Protein AF-A0A7V3UQK3-F1 (afdb_monomer)

Structure (mmCIF, N/CA/C/O backbone):
data_AF-A0A7V3UQK3-F1
#
_entry.id   AF-A0A7V3UQK3-F1
#
loop_
_atom_site.group_PDB
_atom_site.id
_atom_site.type_symbol
_atom_site.label_atom_id
_atom_site.label_alt_id
_atom_site.label_comp_id
_atom_site.label_asym_id
_atom_site.label_entity_id
_atom_site.label_seq_id
_atom_site.pdbx_PDB_ins_code
_atom_site.Cartn_x
_atom_site.Cartn_y
_atom_site.Cartn_z
_atom_site.occupancy
_atom_site.B_iso_or_equiv
_atom_site.auth_seq_id
_atom_site.auth_comp_id
_atom_site.auth_asym_id
_atom_site.auth_atom_id
_atom_site.pdbx_PDB_model_num
ATOM 1 N N . MET A 1 1 ? 11.369 -1.179 31.405 1.00 81.88 1 MET A N 1
ATOM 2 C CA . MET A 1 1 ? 10.012 -1.555 30.952 1.00 81.88 1 MET A CA 1
ATOM 3 C C . MET A 1 1 ? 9.780 -0.835 29.633 1.00 81.88 1 MET A C 1
ATOM 5 O O . MET A 1 1 ? 10.280 0.276 29.515 1.00 81.88 1 MET A O 1
ATOM 9 N N . ALA A 1 2 ? 9.164 -1.471 28.635 1.00 91.00 2 ALA A N 1
ATOM 10 C CA . ALA A 1 2 ? 8.950 -0.832 27.334 1.00 91.00 2 ALA A CA 1
ATOM 11 C C . ALA A 1 2 ? 7.859 0.247 27.437 1.00 91.00 2 ALA A C 1
ATOM 13 O O . ALA A 1 2 ? 6.855 0.033 28.115 1.00 91.00 2 ALA A O 1
ATOM 14 N N . GLU A 1 3 ? 8.069 1.388 26.784 1.00 95.12 3 GLU A N 1
ATOM 15 C CA . GLU A 1 3 ? 7.056 2.429 26.604 1.00 95.12 3 GLU A CA 1
ATOM 16 C C . GLU A 1 3 ? 6.279 2.138 25.315 1.00 95.12 3 GLU A C 1
ATOM 18 O O . GLU A 1 3 ? 6.885 1.890 24.273 1.00 95.12 3 GLU A O 1
ATOM 23 N N . ILE A 1 4 ? 4.946 2.119 25.392 1.00 94.56 4 ILE A N 1
ATOM 24 C CA . ILE A 1 4 ? 4.065 1.843 24.251 1.00 94.56 4 ILE A CA 1
ATOM 25 C C . ILE A 1 4 ? 3.220 3.090 24.002 1.00 94.56 4 ILE A C 1
ATOM 27 O O . ILE A 1 4 ? 2.427 3.484 24.858 1.00 94.56 4 ILE A O 1
ATOM 31 N N . LEU A 1 5 ? 3.395 3.704 22.832 1.00 95.94 5 LEU A N 1
ATOM 32 C CA . LEU A 1 5 ? 2.724 4.946 22.453 1.00 95.94 5 LEU A CA 1
ATOM 33 C C . LEU A 1 5 ? 1.634 4.677 21.402 1.00 95.94 5 LEU A C 1
ATOM 35 O O . LEU A 1 5 ? 1.906 3.982 20.420 1.00 95.94 5 LEU A O 1
ATOM 39 N N . PRO A 1 6 ? 0.417 5.224 21.569 1.00 97.50 6 PRO A N 1
ATOM 40 C CA . PRO A 1 6 ? -0.636 5.104 20.571 1.00 97.50 6 PRO A CA 1
ATOM 41 C C . PRO A 1 6 ? -0.382 6.013 19.369 1.00 97.50 6 PRO A C 1
ATOM 43 O O . PRO A 1 6 ? 0.243 7.068 19.479 1.00 97.50 6 PRO A O 1
ATOM 46 N N . PHE A 1 7 ? -0.929 5.630 18.219 1.00 97.44 7 PHE A N 1
ATOM 47 C CA . PHE A 1 7 ? -0.858 6.411 16.985 1.00 97.44 7 PHE A CA 1
ATOM 48 C C . PHE A 1 7 ? -2.166 6.300 16.203 1.00 97.44 7 PHE A C 1
ATOM 50 O O . PHE A 1 7 ? -2.999 5.440 16.479 1.00 97.44 7 PHE A O 1
ATOM 57 N N . LYS A 1 8 ? -2.367 7.200 15.239 1.00 98.12 8 LYS A N 1
ATOM 58 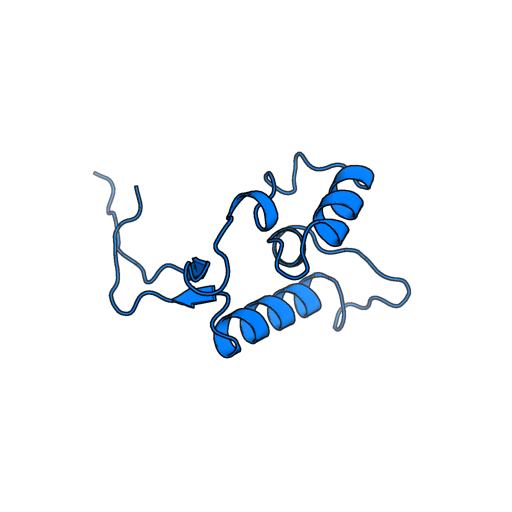C CA . LYS A 1 8 ? -3.507 7.133 14.320 1.00 98.12 8 LYS A CA 1
ATOM 59 C C . LYS A 1 8 ? -3.159 6.190 13.177 1.00 98.12 8 LYS A C 1
ATOM 61 O O . LYS A 1 8 ? -2.400 6.566 12.281 1.00 98.12 8 LYS A O 1
ATOM 66 N N . GLY A 1 9 ? -3.658 4.964 13.237 1.00 97.19 9 GLY A N 1
ATOM 67 C CA . GLY A 1 9 ? -3.439 3.974 12.193 1.00 97.19 9 GLY A CA 1
ATOM 68 C C . GLY A 1 9 ? -4.195 4.316 10.918 1.00 97.19 9 GLY A C 1
ATOM 69 O O . GLY A 1 9 ? -5.162 5.079 10.921 1.00 97.19 9 GLY A O 1
ATOM 70 N N . VAL A 1 10 ? -3.718 3.740 9.819 1.00 97.88 10 VAL A N 1
ATOM 71 C CA . VAL A 1 10 ? -4.357 3.819 8.509 1.00 97.88 10 VAL A CA 1
ATOM 72 C C . VAL A 1 10 ? -4.791 2.416 8.119 1.00 97.88 10 VAL A C 1
ATOM 74 O O . VAL A 1 10 ? -3.991 1.483 8.167 1.00 97.88 10 VAL A O 1
ATOM 77 N N . ARG A 1 11 ? -6.062 2.261 7.755 1.00 97.12 11 ARG A N 1
ATOM 78 C CA . ARG A 1 11 ? -6.685 0.967 7.454 1.00 97.12 11 ARG A CA 1
ATOM 79 C C . ARG A 1 11 ? -7.593 1.067 6.240 1.00 97.12 11 ARG A C 1
ATOM 81 O O . ARG A 1 11 ? -8.091 2.144 5.925 1.00 97.12 11 ARG A O 1
ATOM 88 N N . TYR A 1 12 ? -7.837 -0.058 5.576 1.00 98.31 12 TYR A N 1
ATOM 89 C CA . TYR A 1 12 ? -8.835 -0.106 4.511 1.00 98.31 12 TYR A CA 1
ATOM 90 C C . TYR A 1 12 ? -10.228 0.232 5.044 1.00 98.31 12 TYR A C 1
ATOM 92 O O . TYR A 1 12 ? -10.610 -0.165 6.149 1.00 98.31 12 TYR A O 1
ATOM 100 N N . ASN A 1 13 ? -10.976 0.976 4.236 1.00 98.31 13 ASN A N 1
ATOM 101 C CA . ASN A 1 13 ? -12.363 1.303 4.499 1.00 98.31 13 ASN A CA 1
ATOM 102 C C . ASN A 1 13 ? -13.255 0.085 4.203 1.00 98.31 13 ASN A C 1
ATOM 104 O O . ASN A 1 13 ? -13.377 -0.271 3.027 1.00 98.31 13 ASN A O 1
ATOM 108 N N . PRO A 1 14 ? -13.920 -0.521 5.203 1.00 96.12 14 PRO A N 1
ATOM 109 C CA . PRO A 1 14 ? -14.780 -1.684 4.979 1.00 96.12 14 PRO A CA 1
ATOM 110 C C . PRO A 1 14 ? -15.990 -1.385 4.077 1.00 96.12 14 PRO A C 1
ATOM 112 O O . PRO A 1 14 ? -16.498 -2.296 3.430 1.00 96.12 14 PRO A O 1
ATOM 115 N N . ASP A 1 15 ? -16.419 -0.120 3.972 1.00 97.38 15 ASP A N 1
ATOM 116 C CA . ASP A 1 15 ? -17.532 0.277 3.099 1.00 97.38 15 ASP A CA 1
ATOM 117 C C . ASP A 1 15 ? -17.136 0.304 1.612 1.00 97.38 15 ASP A C 1
ATOM 119 O O . ASP A 1 15 ? -17.995 0.217 0.735 1.00 97.38 15 ASP A O 1
ATOM 123 N N . LYS A 1 16 ? -15.835 0.439 1.309 1.00 97.56 16 LYS A N 1
ATOM 124 C CA . LYS A 1 16 ? -15.301 0.443 -0.068 1.00 97.56 16 LYS A CA 1
ATOM 125 C C . LYS A 1 16 ? -14.564 -0.837 -0.432 1.00 97.56 16 LYS A C 1
ATOM 127 O O . LYS A 1 16 ? -14.517 -1.201 -1.603 1.00 97.56 16 LYS A O 1
ATOM 132 N N . VAL A 1 17 ? -13.983 -1.498 0.560 1.00 97.56 17 VAL A N 1
ATOM 133 C CA . VAL A 1 17 ? -13.233 -2.740 0.425 1.00 97.56 17 VAL A CA 1
ATOM 134 C C . VAL A 1 17 ? -13.884 -3.771 1.335 1.00 97.56 17 VAL A C 1
ATOM 136 O O . VAL A 1 17 ? -13.537 -3.903 2.507 1.00 97.56 17 VAL A O 1
ATOM 139 N N . SER A 1 18 ? -14.859 -4.488 0.784 1.00 95.06 18 SER A N 1
ATOM 140 C CA . SER A 1 18 ? -15.618 -5.508 1.512 1.00 95.06 18 SER A CA 1
ATOM 141 C C . SER A 1 18 ? -14.843 -6.813 1.705 1.00 95.06 18 SER A C 1
ATOM 143 O O . SER A 1 18 ? -15.107 -7.542 2.658 1.00 95.06 18 SER A O 1
ATOM 145 N N . ASP A 1 19 ? -13.882 -7.102 0.824 1.00 97.25 19 ASP A N 1
ATOM 146 C CA . ASP A 1 19 ? -13.027 -8.285 0.887 1.00 97.25 19 ASP A CA 1
ATOM 147 C C . ASP A 1 19 ? -11.550 -7.880 0.950 1.00 97.25 19 ASP A C 1
ATOM 149 O O . ASP A 1 19 ? -10.938 -7.481 -0.045 1.00 97.25 19 ASP A O 1
ATOM 153 N N . LEU A 1 20 ? -10.967 -7.996 2.147 1.00 97.12 20 LEU A N 1
ATOM 154 C CA . LEU A 1 20 ? -9.561 -7.671 2.375 1.00 97.12 20 LEU A CA 1
ATOM 155 C C . LEU A 1 20 ? -8.605 -8.608 1.631 1.00 97.12 20 LEU A C 1
ATOM 157 O O . LEU A 1 20 ? -7.487 -8.193 1.332 1.00 97.12 20 LEU A O 1
ATOM 161 N N . THR A 1 21 ? -9.017 -9.835 1.296 1.00 97.12 21 THR A N 1
ATOM 162 C CA . THR A 1 21 ? -8.136 -10.815 0.637 1.00 97.12 21 THR A CA 1
ATOM 163 C C . THR A 1 21 ? -7.700 -10.366 -0.759 1.00 97.12 21 THR A C 1
ATOM 165 O O . THR A 1 21 ? -6.646 -10.774 -1.238 1.00 97.12 21 THR A O 1
ATOM 168 N N . LEU A 1 22 ? -8.462 -9.459 -1.377 1.00 97.88 22 LEU A N 1
ATOM 169 C CA . LEU A 1 22 ? -8.159 -8.879 -2.683 1.00 97.88 22 LEU A CA 1
ATOM 170 C C . LEU A 1 22 ? -7.110 -7.761 -2.613 1.00 97.88 22 LEU A C 1
ATOM 172 O O . LEU A 1 22 ? -6.441 -7.479 -3.609 1.00 97.88 22 LEU A O 1
ATOM 176 N N . VAL A 1 23 ? -6.960 -7.104 -1.457 1.00 98.44 23 VAL A N 1
ATOM 177 C CA . VAL A 1 23 ? -6.167 -5.867 -1.322 1.00 98.44 23 VAL A CA 1
ATOM 178 C C . VAL A 1 23 ? -4.912 -5.995 -0.464 1.00 98.44 23 VAL A C 1
ATOM 180 O O . VAL A 1 23 ? -4.163 -5.026 -0.318 1.00 98.44 23 VAL A O 1
ATOM 183 N N . VAL A 1 24 ? -4.668 -7.166 0.110 1.00 97.81 24 VAL A N 1
ATOM 184 C CA . VAL A 1 24 ? -3.449 -7.456 0.871 1.00 97.81 24 VAL A CA 1
ATOM 185 C C . VAL A 1 24 ? -2.471 -8.286 0.042 1.00 97.81 24 VAL A C 1
ATOM 187 O O . VAL A 1 24 ? -2.845 -8.929 -0.939 1.00 97.81 24 VAL A O 1
ATOM 190 N N . SER A 1 25 ? -1.208 -8.269 0.452 1.00 97.69 25 SER A N 1
ATOM 191 C CA . SER A 1 25 ? -0.153 -9.137 -0.063 1.00 97.69 25 SER A CA 1
ATOM 192 C C . SER A 1 25 ? 0.779 -9.533 1.089 1.00 97.69 25 SER A C 1
ATOM 194 O O . SER A 1 25 ? 0.776 -8.871 2.134 1.00 97.69 25 SER A O 1
ATOM 196 N N . PRO A 1 26 ? 1.593 -10.585 0.922 1.00 97.00 26 PRO A N 1
ATOM 197 C CA . PRO A 1 26 ? 2.727 -10.848 1.798 1.00 97.00 26 PRO A CA 1
ATOM 198 C C . PRO A 1 26 ? 3.711 -9.659 1.858 1.00 97.00 26 PRO A C 1
ATOM 200 O O . PRO A 1 26 ? 3.616 -8.725 1.052 1.00 97.00 26 PRO A O 1
ATOM 203 N N . PRO A 1 27 ? 4.667 -9.675 2.801 1.00 95.75 27 PRO A N 1
ATOM 204 C CA . PRO A 1 27 ? 5.798 -8.750 2.812 1.00 95.75 27 PRO A CA 1
ATOM 205 C C . PRO A 1 27 ? 6.598 -8.772 1.500 1.00 95.75 27 PRO A C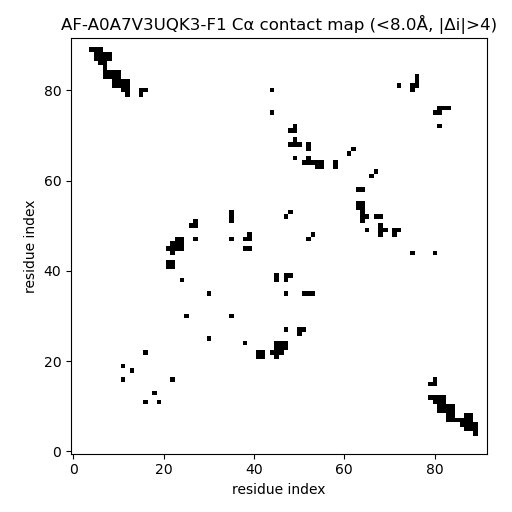 1
ATOM 207 O O . PRO A 1 27 ? 6.714 -9.807 0.848 1.00 95.75 27 PRO A O 1
ATOM 210 N N . TYR A 1 28 ? 7.161 -7.629 1.104 1.00 94.19 28 TYR A N 1
ATOM 211 C CA . TYR A 1 28 ? 7.825 -7.474 -0.197 1.00 94.19 28 TYR A CA 1
ATOM 212 C C . TYR A 1 28 ? 9.069 -8.359 -0.373 1.00 94.19 28 TYR A C 1
ATOM 214 O O . TYR A 1 28 ? 9.436 -8.683 -1.494 1.00 94.19 28 TYR A O 1
ATOM 222 N N . ASP A 1 29 ? 9.723 -8.745 0.721 1.00 96.06 29 ASP A N 1
ATOM 223 C CA . ASP A 1 29 ? 10.955 -9.535 0.747 1.00 96.06 29 ASP A CA 1
ATOM 224 C C . ASP A 1 29 ? 10.734 -11.031 0.477 1.00 96.06 29 ASP A C 1
ATOM 226 O O . ASP A 1 29 ? 11.702 -11.766 0.282 1.00 96.06 29 ASP A O 1
ATOM 230 N N . VAL A 1 30 ? 9.475 -11.478 0.429 1.00 97.06 30 VAL A N 1
ATOM 231 C CA . VAL A 1 30 ? 9.102 -12.865 0.110 1.00 97.06 30 VAL A CA 1
ATOM 232 C C . VAL A 1 30 ? 8.303 -12.999 -1.190 1.00 97.06 30 VAL A C 1
ATOM 234 O O . VAL A 1 30 ? 7.897 -14.106 -1.527 1.00 97.06 30 VAL A O 1
ATOM 237 N N . ILE A 1 31 ? 8.064 -11.896 -1.908 1.00 97.00 31 ILE A N 1
ATOM 238 C CA . ILE A 1 31 ? 7.285 -11.865 -3.154 1.00 97.00 31 ILE A CA 1
ATOM 239 C C . ILE A 1 31 ? 8.228 -11.941 -4.359 1.00 97.00 31 ILE A C 1
ATOM 241 O O . ILE A 1 31 ? 9.147 -11.135 -4.489 1.00 97.00 31 ILE A O 1
ATOM 245 N N . SER A 1 32 ? 7.974 -12.884 -5.265 1.00 97.25 32 SER A N 1
ATOM 246 C CA . SER A 1 32 ? 8.645 -12.966 -6.569 1.00 97.25 32 SER A CA 1
ATOM 247 C C . SER A 1 32 ? 8.085 -11.963 -7.589 1.00 97.25 32 SER A C 1
ATOM 249 O O . SER A 1 32 ? 6.977 -11.451 -7.435 1.00 97.25 32 SER A O 1
ATOM 251 N N . ASP A 1 33 ? 8.812 -11.719 -8.682 1.00 95.75 33 ASP A N 1
ATOM 252 C CA . ASP A 1 33 ? 8.361 -10.818 -9.757 1.00 95.75 33 ASP A CA 1
ATOM 253 C C . ASP A 1 33 ? 7.040 -11.284 -10.410 1.00 95.75 33 ASP A C 1
ATOM 255 O O . ASP A 1 33 ? 6.185 -10.470 -10.763 1.00 95.75 33 ASP A O 1
ATOM 259 N N . GLU A 1 34 ? 6.830 -12.599 -10.536 1.00 97.50 34 GLU A N 1
ATOM 260 C CA . GLU A 1 34 ? 5.573 -13.164 -11.047 1.00 97.50 34 GLU A CA 1
ATOM 261 C C . GLU A 1 34 ? 4.412 -12.916 -10.071 1.00 97.50 34 GLU A C 1
ATOM 263 O O . GLU A 1 34 ? 3.319 -12.509 -10.470 1.00 97.50 34 GLU A O 1
ATOM 268 N N . GLU A 1 35 ? 4.645 -13.103 -8.772 1.00 97.81 35 GLU A N 1
ATOM 269 C CA . GLU A 1 35 ? 3.645 -12.812 -7.743 1.00 97.81 35 GLU A CA 1
ATOM 270 C C . GLU A 1 35 ? 3.335 -11.314 -7.659 1.00 97.81 35 GLU A C 1
ATOM 272 O O . GLU A 1 35 ? 2.169 -10.946 -7.507 1.00 97.81 35 GLU A O 1
ATOM 277 N N . GLN A 1 36 ? 4.336 -10.442 -7.820 1.00 98.00 36 GLN A N 1
ATOM 278 C CA . GLN A 1 36 ? 4.135 -8.995 -7.908 1.00 98.00 36 GLN A CA 1
ATOM 279 C C . GLN A 1 36 ? 3.151 -8.657 -9.037 1.00 98.00 36 GLN A C 1
ATOM 281 O O . GLN A 1 36 ? 2.198 -7.903 -8.822 1.00 98.00 36 GLN A O 1
ATOM 286 N N . GLU A 1 37 ? 3.339 -9.234 -10.227 1.00 97.69 37 GLU A N 1
ATOM 287 C CA . GLU A 1 37 ? 2.424 -9.061 -11.357 1.00 97.69 37 GLU A CA 1
ATOM 288 C C . GLU A 1 37 ? 1.005 -9.533 -11.009 1.00 97.69 37 GLU A C 1
ATOM 290 O O . GLU A 1 37 ? 0.032 -8.804 -11.221 1.00 97.69 37 GLU A O 1
ATOM 295 N N . ASN A 1 38 ? 0.885 -10.715 -10.404 1.00 97.94 38 ASN A N 1
ATOM 296 C CA . ASN A 1 38 ? -0.400 -11.283 -10.008 1.00 97.94 38 ASN A CA 1
ATOM 297 C C . ASN A 1 38 ? -1.145 -10.386 -9.007 1.00 97.94 38 ASN A C 1
ATOM 299 O O . ASN A 1 38 ? -2.318 -10.081 -9.225 1.00 97.94 38 ASN A O 1
ATOM 303 N N . TYR A 1 39 ? -0.480 -9.883 -7.962 1.00 98.31 39 TYR A N 1
ATOM 304 C CA . TYR A 1 39 ? -1.097 -8.957 -7.002 1.00 98.31 39 TYR A CA 1
ATOM 305 C C . TYR A 1 39 ? -1.469 -7.613 -7.634 1.00 98.31 39 TYR A C 1
ATOM 307 O O . TYR A 1 39 ? -2.511 -7.041 -7.307 1.00 98.31 39 TYR A O 1
ATOM 315 N N . HIS A 1 40 ? -0.657 -7.112 -8.569 1.00 97.75 40 HIS A N 1
ATOM 316 C CA . HIS A 1 40 ? -0.978 -5.896 -9.315 1.00 97.75 40 HIS A CA 1
ATOM 317 C C . HIS A 1 40 ? -2.262 -6.046 -10.144 1.00 97.75 40 HIS A C 1
ATOM 319 O O . HIS A 1 40 ? -3.021 -5.076 -10.261 1.00 97.75 40 HIS A O 1
ATOM 325 N N . ASN A 1 41 ? -2.506 -7.240 -10.688 1.00 98.00 41 ASN A N 1
ATOM 326 C CA . ASN A 1 41 ? -3.690 -7.565 -11.483 1.00 98.00 41 ASN A CA 1
ATOM 327 C C . ASN A 1 41 ? -4.896 -7.993 -10.633 1.00 98.00 41 ASN A C 1
ATOM 329 O O . ASN A 1 41 ? -6.028 -7.873 -11.095 1.00 98.00 41 ASN A O 1
ATOM 333 N N . LEU A 1 42 ? -4.672 -8.442 -9.393 1.00 98.06 42 LEU A N 1
ATOM 334 C CA . LEU A 1 42 ? -5.722 -8.918 -8.492 1.00 98.06 42 LEU A CA 1
ATOM 335 C C . LEU A 1 42 ? -6.716 -7.813 -8.111 1.00 98.06 42 LEU A C 1
ATOM 337 O O . LEU A 1 42 ? -7.925 -8.031 -8.146 1.00 98.06 42 LEU A O 1
ATOM 341 N N . HIS A 1 43 ? -6.218 -6.628 -7.744 1.00 98.31 43 HIS A N 1
ATOM 342 C CA . HIS A 1 43 ? -7.074 -5.499 -7.380 1.00 98.31 43 HIS A CA 1
ATOM 343 C C . HIS A 1 43 ? -6.373 -4.142 -7.595 1.00 98.31 43 HIS A C 1
ATOM 345 O O . HIS A 1 43 ? -5.188 -3.993 -7.270 1.00 98.31 43 HIS A O 1
ATOM 351 N N . PRO A 1 44 ? -7.079 -3.095 -8.077 1.00 97.62 44 PRO A N 1
ATOM 352 C CA . PRO A 1 44 ? -6.496 -1.762 -8.276 1.00 97.62 44 PRO A CA 1
ATOM 353 C C . PRO A 1 44 ? -5.972 -1.120 -6.984 1.00 97.62 44 PRO A C 1
ATOM 355 O O . PRO A 1 44 ? -5.031 -0.334 -7.035 1.00 97.62 44 PRO A O 1
ATOM 358 N N . ASN A 1 45 ? -6.537 -1.482 -5.833 1.00 98.44 45 ASN A N 1
ATOM 359 C CA . ASN A 1 45 ? -6.116 -1.000 -4.513 1.00 98.44 45 ASN A CA 1
ATOM 360 C C . ASN A 1 45 ? -5.343 -2.039 -3.695 1.00 98.44 45 ASN A C 1
ATOM 362 O O . ASN A 1 45 ? -5.397 -1.999 -2.475 1.00 98.44 45 ASN A O 1
ATOM 366 N N . ASN A 1 46 ? -4.678 -3.002 -4.338 1.00 98.62 46 ASN A N 1
ATOM 367 C CA . ASN A 1 46 ? -3.831 -3.937 -3.606 1.00 98.62 46 ASN A CA 1
ATOM 368 C C . ASN A 1 46 ? -2.569 -3.242 -3.064 1.00 98.62 46 ASN A C 1
ATOM 370 O O . ASN A 1 46 ? -1.890 -2.512 -3.793 1.00 98.62 46 ASN A O 1
ATOM 374 N N . VAL A 1 47 ? -2.249 -3.503 -1.792 1.00 98.44 47 VAL A N 1
ATOM 375 C CA . VAL A 1 47 ? -1.143 -2.897 -1.034 1.00 98.44 47 VAL A CA 1
ATOM 376 C C . VAL A 1 47 ? 0.226 -3.101 -1.687 1.00 98.44 47 VAL A C 1
ATOM 378 O O . VAL A 1 47 ? 1.132 -2.308 -1.437 1.00 98.44 47 VAL A O 1
ATOM 381 N N . ILE A 1 48 ? 0.366 -4.080 -2.590 1.00 98.31 48 ILE A N 1
ATOM 382 C CA . ILE A 1 48 ? 1.562 -4.282 -3.417 1.00 98.31 48 ILE A CA 1
ATOM 383 C C . ILE A 1 48 ? 2.028 -2.984 -4.091 1.00 98.31 48 ILE A C 1
ATOM 385 O O . ILE A 1 48 ? 3.220 -2.709 -4.156 1.00 98.31 48 ILE A O 1
ATOM 389 N N . ARG A 1 49 ? 1.094 -2.111 -4.490 1.00 98.38 49 ARG A N 1
ATOM 390 C CA . ARG A 1 49 ? 1.393 -0.817 -5.127 1.00 98.38 49 ARG A CA 1
ATOM 391 C C . ARG A 1 49 ? 2.107 0.165 -4.198 1.00 98.38 49 ARG A C 1
ATOM 393 O O . ARG A 1 49 ? 2.725 1.106 -4.688 1.00 98.38 49 ARG A O 1
ATOM 400 N N . LEU A 1 50 ? 1.999 -0.044 -2.886 1.00 98.19 50 LEU A N 1
ATOM 401 C CA . LEU A 1 50 ? 2.643 0.760 -1.851 1.00 98.19 50 LEU A CA 1
ATOM 402 C C . LEU A 1 50 ? 3.943 0.120 -1.360 1.00 98.19 50 LEU A C 1
ATOM 404 O O . LEU A 1 50 ? 4.929 0.828 -1.173 1.00 98.19 50 LEU A O 1
ATOM 408 N N . ILE A 1 51 ? 3.949 -1.201 -1.151 1.00 97.25 51 ILE A N 1
ATOM 409 C CA . ILE A 1 51 ? 5.082 -1.892 -0.512 1.00 97.25 51 ILE A CA 1
ATOM 410 C C . ILE A 1 51 ? 6.097 -2.458 -1.507 1.00 97.25 51 ILE A C 1
ATOM 412 O O . ILE A 1 51 ? 7.266 -2.599 -1.161 1.00 97.25 51 ILE A O 1
ATOM 416 N N . PHE A 1 52 ? 5.672 -2.774 -2.732 1.00 97.56 52 PHE A N 1
ATOM 417 C CA . PHE A 1 52 ? 6.521 -3.357 -3.767 1.00 97.56 52 PHE A CA 1
ATOM 418 C C . PHE A 1 52 ? 6.013 -3.003 -5.168 1.00 97.56 52 PHE A C 1
ATOM 420 O O . PHE A 1 52 ? 5.598 -3.863 -5.941 1.00 97.56 52 PHE A O 1
ATOM 427 N N . GLY A 1 53 ? 6.0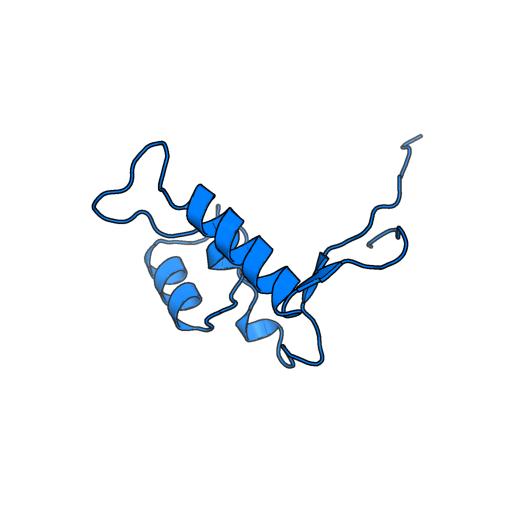10 -1.708 -5.493 1.00 96.69 53 GLY A N 1
ATOM 428 C CA . GLY A 1 53 ? 5.611 -1.233 -6.818 1.00 96.69 53 GLY A CA 1
ATOM 429 C C . GLY A 1 53 ? 6.603 -1.625 -7.921 1.00 96.69 53 GLY A C 1
ATOM 430 O O . GLY A 1 53 ? 7.783 -1.862 -7.662 1.00 96.69 53 GLY A O 1
ATOM 431 N N . LYS A 1 54 ? 6.127 -1.636 -9.170 1.00 96.56 54 LYS A N 1
ATOM 432 C CA . LYS A 1 54 ? 6.938 -1.971 -10.350 1.00 96.56 54 LYS A CA 1
ATOM 433 C C . LYS A 1 54 ? 7.921 -0.865 -10.720 1.00 96.56 54 LYS A C 1
ATOM 435 O O . LYS A 1 54 ? 7.540 0.312 -10.784 1.00 96.56 54 LYS A O 1
ATOM 440 N N . ASP A 1 55 ? 9.141 -1.271 -11.048 1.00 95.88 55 ASP A N 1
ATOM 441 C CA . ASP A 1 55 ? 10.063 -0.455 -11.832 1.00 95.88 55 ASP A CA 1
ATOM 442 C C . ASP A 1 55 ? 9.551 -0.385 -13.277 1.00 95.88 55 ASP A C 1
ATOM 444 O O . ASP A 1 55 ? 9.115 -1.389 -13.848 1.00 95.88 55 ASP A O 1
ATOM 448 N N . LEU A 1 56 ? 9.546 0.811 -13.860 1.00 96.00 56 LEU A N 1
ATOM 449 C CA . LEU A 1 56 ? 9.034 1.044 -15.209 1.00 96.00 56 LEU A CA 1
ATOM 450 C C . LEU A 1 56 ? 10.131 1.598 -16.125 1.00 96.00 56 LEU A C 1
ATOM 452 O O . LEU A 1 56 ? 11.008 2.337 -15.667 1.00 96.00 56 LEU A O 1
ATOM 456 N N . PRO A 1 57 ? 10.081 1.300 -17.439 1.00 96.81 57 PRO A N 1
ATOM 457 C CA . PRO A 1 57 ? 10.938 1.974 -18.403 1.00 96.81 57 PRO A CA 1
ATOM 458 C C . PRO A 1 57 ? 10.765 3.495 -18.311 1.00 96.81 57 PRO A C 1
ATOM 460 O O . PRO A 1 57 ? 9.654 4.005 -18.446 1.00 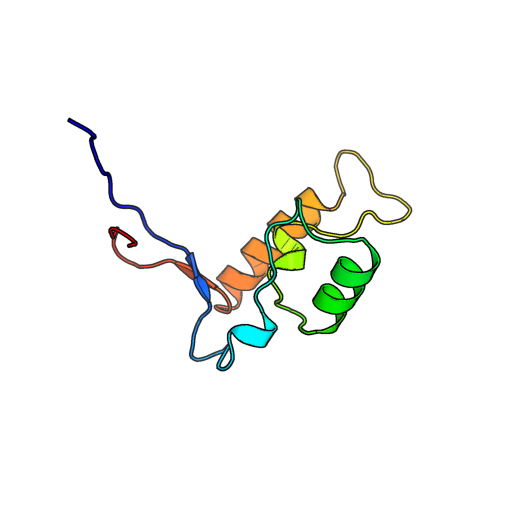96.81 57 PRO A O 1
ATOM 463 N N . GLY A 1 58 ? 11.871 4.212 -18.100 1.00 96.06 58 GLY A N 1
ATOM 464 C CA . GLY A 1 58 ? 11.869 5.668 -17.939 1.00 96.06 58 GLY A CA 1
ATOM 465 C C . GLY A 1 58 ? 11.799 6.157 -16.492 1.00 96.06 58 GLY A C 1
ATOM 466 O O . GLY A 1 58 ? 11.735 7.368 -16.288 1.00 96.06 58 GLY A O 1
ATOM 467 N N . ASP A 1 59 ? 11.845 5.259 -15.503 1.00 97.75 59 ASP A N 1
ATOM 468 C CA . ASP A 1 59 ? 12.012 5.660 -14.109 1.00 97.75 59 ASP A CA 1
ATOM 469 C C . ASP A 1 59 ? 13.298 6.471 -13.905 1.00 97.75 59 ASP A C 1
ATOM 471 O O . ASP A 1 59 ? 14.359 6.187 -14.466 1.00 97.75 59 ASP A O 1
ATOM 475 N N . THR A 1 60 ? 13.180 7.496 -13.070 1.00 97.94 60 THR A N 1
ATOM 476 C CA . THR A 1 60 ? 14.247 8.417 -12.685 1.00 97.94 60 THR A CA 1
ATOM 477 C C . THR A 1 60 ? 14.320 8.521 -11.164 1.00 97.94 60 THR A C 1
ATOM 479 O O . THR A 1 60 ? 13.486 7.987 -10.432 1.00 97.94 60 THR A O 1
ATOM 482 N N . GLU A 1 61 ? 15.300 9.257 -10.650 1.00 94.69 61 GLU A N 1
ATOM 483 C CA . GLU A 1 61 ? 15.373 9.540 -9.214 1.00 94.69 61 GLU A CA 1
ATOM 484 C C . GLU A 1 61 ? 14.149 10.322 -8.701 1.00 94.69 61 GLU A C 1
ATOM 486 O O . GLU A 1 61 ? 13.758 10.153 -7.547 1.00 94.69 61 GLU A O 1
ATOM 491 N N . GLN A 1 62 ? 13.518 11.143 -9.550 1.00 96.75 62 GLN A N 1
ATOM 492 C CA . GLN A 1 62 ? 12.364 11.972 -9.183 1.00 96.75 62 GLN A CA 1
ATOM 493 C C . GLN A 1 62 ? 11.012 11.309 -9.491 1.00 96.75 62 GLN A C 1
ATOM 495 O O . GLN A 1 62 ? 10.026 11.591 -8.820 1.00 96.75 62 GLN A O 1
ATOM 500 N N . GLU A 1 63 ? 10.950 10.411 -10.472 1.00 97.19 63 GLU A N 1
ATOM 501 C CA . GLU A 1 63 ? 9.737 9.673 -10.840 1.00 97.19 63 GLU A CA 1
ATOM 502 C C . G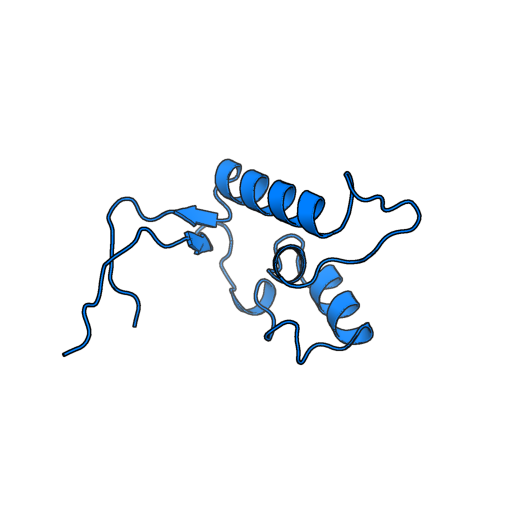LU A 1 63 ? 10.042 8.177 -10.903 1.00 97.19 63 GLU A C 1
ATOM 504 O O . GLU A 1 63 ? 10.652 7.704 -11.856 1.00 97.19 63 GLU A O 1
ATOM 509 N N . ASN A 1 64 ? 9.626 7.432 -9.880 1.00 98.31 64 ASN A N 1
ATOM 510 C CA . ASN A 1 64 ? 9.867 5.995 -9.760 1.00 98.31 64 ASN A CA 1
ATOM 511 C C . ASN A 1 64 ? 8.763 5.317 -8.940 1.00 98.31 64 ASN A C 1
ATOM 513 O O . ASN A 1 64 ? 7.749 5.923 -8.575 1.00 98.31 64 ASN A O 1
ATOM 517 N N . LYS A 1 65 ? 8.948 4.029 -8.643 1.00 97.38 65 LYS A N 1
ATOM 518 C CA . LYS A 1 65 ? 7.986 3.237 -7.871 1.00 97.38 65 LYS A CA 1
ATOM 519 C C . LYS A 1 65 ? 7.641 3.841 -6.510 1.00 97.38 65 LYS A C 1
ATOM 521 O O . LYS A 1 65 ? 6.491 3.735 -6.097 1.00 97.38 65 LYS A O 1
ATOM 526 N N . TYR A 1 66 ? 8.576 4.520 -5.844 1.00 98.06 66 TYR A N 1
ATOM 527 C CA . TYR A 1 66 ? 8.336 5.118 -4.530 1.00 98.06 66 TYR A CA 1
ATOM 528 C C . TYR 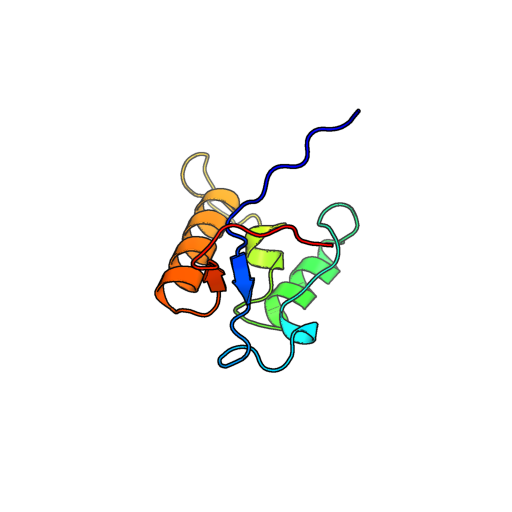A 1 66 ? 7.498 6.394 -4.619 1.00 98.06 66 TYR A C 1
ATOM 530 O O . TYR A 1 66 ? 6.577 6.580 -3.823 1.00 98.06 66 TYR A O 1
ATOM 538 N N . THR A 1 67 ? 7.744 7.256 -5.610 1.00 98.31 67 THR A N 1
ATOM 539 C CA . THR A 1 67 ? 6.893 8.442 -5.808 1.00 98.31 67 THR A CA 1
ATOM 540 C C . THR A 1 67 ? 5.504 8.059 -6.311 1.00 98.31 67 THR A C 1
ATOM 542 O O . THR A 1 67 ? 4.511 8.651 -5.885 1.00 98.31 67 THR A O 1
ATOM 545 N N . ARG A 1 68 ? 5.392 6.988 -7.110 1.00 98.25 68 ARG A N 1
ATOM 546 C CA . ARG A 1 68 ? 4.096 6.365 -7.428 1.00 98.25 68 ARG A CA 1
ATOM 547 C C . ARG A 1 68 ? 3.394 5.811 -6.188 1.00 98.25 68 ARG A C 1
ATOM 549 O O . ARG A 1 68 ? 2.205 6.066 -6.033 1.00 98.25 68 ARG A O 1
ATOM 556 N N . ALA A 1 69 ? 4.101 5.117 -5.295 1.00 98.56 69 ALA A N 1
ATOM 557 C CA . ALA A 1 69 ? 3.536 4.621 -4.039 1.00 98.56 69 ALA A CA 1
ATOM 558 C C . ALA A 1 69 ? 2.995 5.766 -3.166 1.00 98.56 69 ALA A C 1
ATOM 560 O O . ALA A 1 69 ? 1.868 5.689 -2.684 1.00 98.56 69 ALA A O 1
ATOM 561 N N . SER A 1 70 ? 3.748 6.864 -3.029 1.00 98.50 70 SER A N 1
ATOM 562 C CA . SER A 1 70 ? 3.287 8.063 -2.315 1.00 98.50 70 SER A CA 1
ATOM 563 C C . SER A 1 70 ? 2.012 8.648 -2.931 1.00 98.50 70 SER A C 1
ATOM 565 O O . SER A 1 70 ? 1.074 8.969 -2.199 1.00 98.50 70 SER A O 1
ATOM 567 N N . ARG A 1 71 ? 1.944 8.725 -4.266 1.00 98.56 71 ARG A N 1
ATOM 568 C CA . ARG A 1 71 ? 0.758 9.197 -4.991 1.00 98.56 71 ARG A CA 1
ATOM 569 C C . ARG A 1 71 ? -0.451 8.296 -4.747 1.00 98.56 71 ARG A C 1
ATOM 571 O O . ARG A 1 71 ? -1.502 8.802 -4.375 1.00 98.56 71 ARG A O 1
ATOM 578 N N . TYR A 1 72 ? -0.290 6.977 -4.870 1.00 98.69 72 TYR 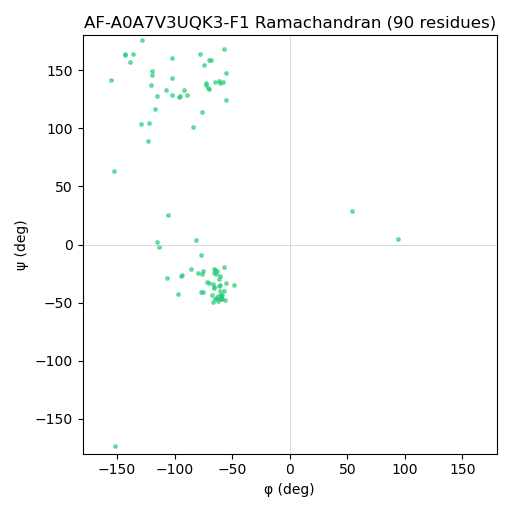A N 1
ATOM 579 C CA . TYR A 1 72 ? -1.365 6.024 -4.583 1.00 98.69 72 TYR A CA 1
ATOM 580 C C . TYR A 1 72 ? -1.851 6.117 -3.139 1.00 98.69 72 TYR A C 1
ATOM 582 O O . TYR A 1 72 ? -3.053 6.121 -2.905 1.00 98.69 72 TYR A O 1
ATOM 590 N N . PHE A 1 73 ? -0.939 6.228 -2.172 1.00 98.75 73 PHE A N 1
ATOM 591 C CA . PHE A 1 73 ? -1.311 6.358 -0.767 1.00 98.75 73 PHE A CA 1
ATOM 592 C C . PHE A 1 73 ? -2.171 7.605 -0.521 1.00 98.75 73 PHE A C 1
ATOM 594 O O . PHE A 1 73 ? -3.221 7.505 0.113 1.00 98.75 73 PHE A O 1
ATOM 601 N N . GLN A 1 74 ? -1.770 8.754 -1.075 1.00 98.69 74 GLN A N 1
ATOM 602 C CA . GLN A 1 74 ? -2.544 9.990 -0.962 1.00 98.69 74 GLN A CA 1
ATOM 603 C C . GLN A 1 74 ? -3.897 9.879 -1.675 1.00 98.69 74 GLN A C 1
ATOM 605 O O . GLN A 1 74 ? -4.925 10.190 -1.083 1.00 98.69 74 GLN A O 1
ATOM 610 N N . GLU A 1 75 ? -3.917 9.367 -2.908 1.00 98.75 75 GLU A N 1
ATOM 611 C CA . GLU A 1 75 ? -5.155 9.151 -3.663 1.00 98.75 75 GLU A CA 1
ATOM 612 C C . GLU A 1 75 ? -6.128 8.238 -2.908 1.00 98.75 75 GLU A C 1
ATOM 614 O O . GLU A 1 75 ? -7.330 8.492 -2.894 1.00 98.75 75 GLU A O 1
ATOM 619 N N . TRP A 1 76 ? -5.637 7.182 -2.258 1.00 98.75 76 TRP A N 1
ATOM 620 C CA . TRP A 1 76 ? -6.486 6.256 -1.511 1.00 98.75 76 TRP A CA 1
ATOM 621 C C . TRP A 1 76 ? -7.029 6.868 -0.222 1.00 98.75 76 TRP A C 1
ATOM 623 O O . TRP A 1 76 ? -8.152 6.533 0.156 1.00 98.75 76 TRP A O 1
ATOM 633 N N . LEU A 1 77 ? -6.287 7.766 0.430 1.00 98.69 77 LEU A N 1
ATOM 634 C CA . LEU A 1 77 ? -6.799 8.562 1.549 1.00 98.69 77 LEU A CA 1
ATOM 635 C C . LEU A 1 77 ? -7.879 9.544 1.077 1.00 98.69 77 LEU A C 1
ATOM 637 O O . LEU A 1 77 ? -8.981 9.548 1.623 1.00 98.69 77 LEU A O 1
ATOM 641 N N . ASP A 1 78 ? -7.610 10.309 0.017 1.00 98.50 78 ASP A N 1
ATOM 642 C CA . ASP A 1 78 ? -8.550 11.296 -0.534 1.00 98.50 78 ASP A CA 1
ATOM 643 C C . ASP A 1 78 ? -9.850 10.622 -1.001 1.00 98.50 78 ASP A C 1
ATOM 645 O O . ASP A 1 78 ? -10.967 11.088 -0.753 1.00 98.50 78 ASP A O 1
ATOM 649 N N . GLN A 1 79 ? -9.721 9.451 -1.626 1.00 98.38 79 GLN A N 1
ATOM 650 C CA . GLN A 1 79 ? -10.845 8.637 -2.069 1.00 98.38 79 GLN A CA 1
ATOM 651 C C . GLN A 1 79 ? -11.457 7.794 -0.949 1.00 98.38 79 GLN A C 1
ATOM 653 O O . GLN A 1 79 ? -12.378 7.031 -1.233 1.00 98.3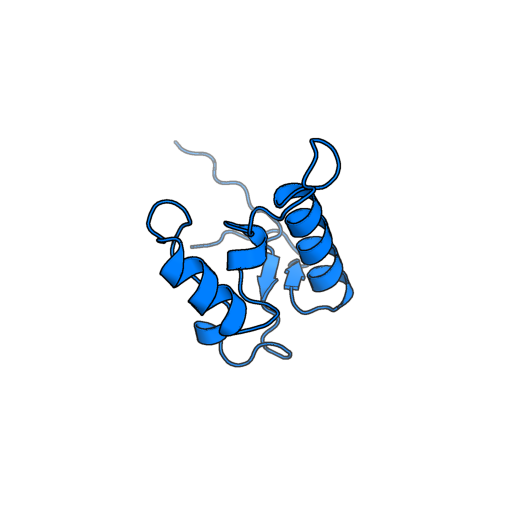8 79 GLN A O 1
ATOM 658 N N . HIS A 1 80 ? -11.012 7.907 0.304 1.00 98.25 80 HIS A N 1
ATOM 659 C CA . HIS A 1 80 ? -11.532 7.138 1.441 1.00 98.25 80 HIS A CA 1
ATOM 660 C C . HIS A 1 80 ? -11.504 5.615 1.217 1.00 98.25 80 HIS A C 1
ATOM 662 O O . HIS A 1 80 ? -12.368 4.891 1.712 1.00 98.25 80 HIS A O 1
ATOM 668 N N . ILE A 1 81 ? -10.558 5.129 0.416 1.00 98.62 81 ILE A N 1
ATOM 669 C CA . ILE A 1 81 ? -10.231 3.704 0.265 1.00 98.62 81 ILE A CA 1
ATOM 670 C C . ILE A 1 81 ? -9.407 3.266 1.472 1.00 98.62 81 ILE A C 1
ATOM 672 O O . ILE A 1 81 ? -9.639 2.197 2.034 1.00 98.62 81 ILE A O 1
ATOM 676 N N . LEU A 1 82 ? -8.489 4.134 1.895 1.00 98.69 82 LEU A N 1
ATOM 677 C CA . LEU A 1 82 ? -7.856 4.097 3.199 1.00 98.69 82 LEU A CA 1
ATOM 678 C C . LEU A 1 82 ? -8.494 5.162 4.094 1.00 98.69 82 LEU A C 1
ATOM 680 O O . LEU A 1 82 ? -8.828 6.253 3.638 1.00 98.69 82 LEU A O 1
ATOM 684 N N . LEU A 1 83 ? -8.641 4.845 5.374 1.00 98.38 83 LEU A N 1
ATOM 685 C CA . LEU A 1 83 ? -9.078 5.764 6.417 1.00 98.38 83 LEU A CA 1
ATOM 686 C C . LEU A 1 83 ? -7.989 5.856 7.474 1.00 98.38 83 LEU A C 1
ATOM 688 O O . LEU A 1 83 ? -7.431 4.834 7.876 1.00 98.38 83 LEU A O 1
ATOM 692 N N . GLN A 1 84 ? -7.722 7.072 7.940 1.00 98.06 84 GLN A N 1
ATOM 693 C CA . GLN A 1 84 ? -6.939 7.295 9.146 1.00 98.06 84 GLN A CA 1
ATOM 694 C C . GLN A 1 84 ? -7.883 7.385 10.345 1.00 98.06 84 GLN A C 1
ATOM 696 O O . GLN A 1 84 ? -8.884 8.099 10.290 1.00 98.06 84 GLN A O 1
ATOM 701 N N . ASP A 1 85 ? -7.563 6.681 11.428 1.00 97.50 85 ASP A N 1
ATOM 702 C CA . ASP A 1 85 ? -8.379 6.731 12.638 1.00 97.50 85 ASP A CA 1
ATOM 703 C C . ASP 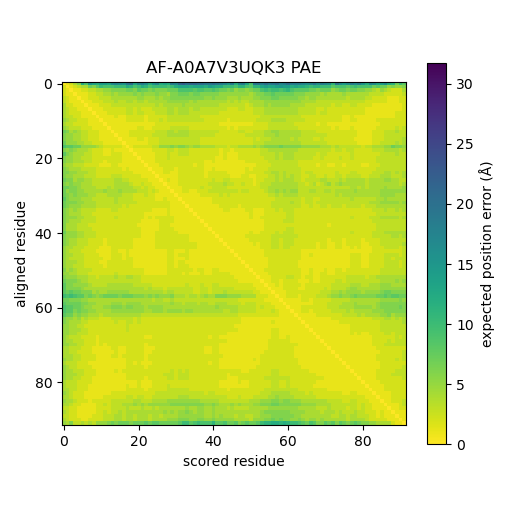A 1 85 ? -8.360 8.137 13.267 1.00 97.50 85 ASP A C 1
ATOM 705 O O . ASP A 1 85 ? -7.333 8.820 13.319 1.00 97.50 85 ASP A O 1
ATOM 709 N N . GLU A 1 86 ? -9.515 8.588 13.764 1.00 96.69 86 GLU A N 1
ATOM 710 C CA . GLU A 1 86 ? -9.670 9.947 14.299 1.00 96.69 86 GLU A CA 1
ATOM 711 C C . GLU A 1 86 ? -8.849 10.174 15.573 1.00 96.69 86 GLU A C 1
ATOM 713 O O . GLU A 1 86 ? -8.321 11.271 15.791 1.00 96.69 86 GLU A O 1
ATOM 718 N N . GLN A 1 87 ? -8.716 9.130 16.393 1.00 97.56 87 GLN A N 1
ATOM 719 C CA . GLN A 1 87 ? -8.028 9.144 17.681 1.00 97.56 87 GLN A CA 1
ATOM 720 C C . GLN A 1 87 ? -6.863 8.144 17.684 1.00 97.56 87 GLN A C 1
ATOM 722 O O . GLN A 1 87 ? -6.972 7.089 17.060 1.00 97.56 87 GLN A O 1
ATOM 727 N N . PRO A 1 88 ? -5.750 8.440 18.382 1.00 97.62 88 PRO A N 1
ATOM 728 C CA . PRO A 1 88 ? -4.668 7.479 18.557 1.00 97.62 88 PRO A CA 1
ATOM 729 C C . PRO A 1 88 ? -5.135 6.208 19.278 1.00 97.62 88 PRO A C 1
ATOM 731 O O . PRO A 1 88 ? -5.856 6.291 20.273 1.00 97.62 88 PRO A O 1
ATOM 734 N N . ALA A 1 89 ? -4.667 5.047 18.823 1.00 97.19 89 ALA A N 1
ATOM 735 C CA . ALA A 1 89 ? -4.973 3.748 19.413 1.00 97.19 89 ALA A CA 1
ATOM 736 C C . ALA A 1 89 ? -3.724 2.858 19.524 1.00 97.19 89 ALA A C 1
ATOM 738 O O . ALA A 1 89 ? -2.689 3.120 18.906 1.00 97.19 89 ALA A O 1
ATOM 739 N N . ILE A 1 90 ? -3.837 1.804 20.335 1.00 96.69 90 ILE A N 1
ATOM 740 C CA . ILE A 1 90 ? -2.895 0.682 20.357 1.00 96.69 90 ILE A CA 1
ATOM 741 C C . ILE A 1 90 ? -3.461 -0.415 19.452 1.00 96.69 90 ILE A C 1
ATOM 743 O O . ILE A 1 90 ? -4.610 -0.814 19.633 1.00 96.69 90 ILE A O 1
ATOM 747 N N . TYR A 1 91 ? -2.657 -0.902 18.508 1.00 92.19 91 TYR A N 1
ATOM 748 C CA . TYR A 1 91 ? -3.008 -2.000 17.602 1.00 92.19 91 TYR A CA 1
ATOM 749 C C . TYR A 1 91 ? -2.315 -3.276 18.092 1.00 92.19 91 TYR A C 1
ATOM 751 O O . TYR A 1 91 ? -1.113 -3.241 18.365 1.00 92.19 91 TYR A O 1
ATOM 759 N N . VAL A 1 92 ? -3.077 -4.363 18.246 1.00 89.94 92 VAL A N 1
ATOM 760 C CA . VAL A 1 92 ? -2.636 -5.656 18.805 1.00 89.94 92 VAL A CA 1
ATOM 761 C C . VAL A 1 92 ? -3.099 -6.788 17.905 1.00 89.94 92 VAL A C 1
ATOM 763 O O . VAL A 1 92 ? -4.245 -6.687 17.411 1.00 89.94 92 VAL A O 1
#

pLDDT: mean 97.11, std 2.22, range [81.88, 98.75]

Solvent-accessible surface area (backbone atoms only — not comparable to full-atom values): 5639 Å² total; per-residue (Å²): 132,88,86,85,79,60,45,60,53,75,44,74,22,61,94,75,47,80,56,62,83,49,32,58,66,80,64,59,94,80,55,50,76,68,52,45,52,49,44,62,70,63,25,96,74,18,45,42,48,62,71,53,41,69,84,55,96,84,53,46,98,83,49,36,35,65,53,50,15,53,49,51,54,52,51,29,44,77,67,47,44,30,40,68,48,95,58,64,44,80,87,132

Nearest PDB structures (foldseek):
  5fof-assembly2_B  TM=3.853E-01  e=9.660E+00  Plasmodium knowlesi strain H

Sequence (92 aa):
MAEILPFKGVRYNPDKVSDLTLVVSPPYDVISDEEQENYHNLHPNNVIRLIFGKDLPGDTEQENKYTRASRYFQEWLDQHILLQDEQPAIYV

Radius of gyration: 15.12 Å; Cα contacts (8 Å, |Δi|>4): 102; chains: 1; bounding box: 33×25×49 Å

Secondary structure (DSSP, 8-state):
------B--EEE-TTT-S-GGGT----GGG--HHHHHHHHHH-TT-THHHHSPPP-TT--SSSSHHHHHHHHHHHHHHTTSEEE-SS-B---

Mean predicted aligned error: 2.79 Å

Foldseek 3Di:
DDDDDFDFDKDFDCVQPVDCVQAEDPAPVPADPVNLVVSVVSDVNHCCLQRPNDADPPDDPVRGSNVSNVVSVVVCPVVRRMDTHPDTDDDD